Protein AF-A0A6P0ISU3-F1 (afdb_monomer_lite)

Secondary structure (DSSP, 8-state):
-PPPPPPPPTT---TTSS-SSPEEEE----EEEEETTEEEEEESS-EEEE-TTS--EEE-

Radius of gyration: 14.33 Å; chains: 1; bounding box: 34×25×32 Å

Structure (mmCIF, N/CA/C/O backbone):
data_AF-A0A6P0ISU3-F1
#
_entry.id   AF-A0A6P0ISU3-F1
#
loop_
_atom_site.group_PDB
_atom_site.id
_atom_site.type_symbol
_atom_site.label_atom_id
_atom_site.label_alt_id
_atom_site.label_comp_id
_atom_site.label_asym_id
_atom_site.label_entity_id
_atom_site.label_seq_id
_atom_site.pdbx_PDB_ins_code
_atom_site.Cartn_x
_atom_site.Cartn_y
_atom_site.Cartn_z
_atom_site.occupancy
_atom_site.B_iso_or_equiv
_atom_site.auth_seq_id
_atom_site.auth_comp_id
_atom_site.auth_asym_id
_atom_site.auth_atom_id
_atom_site.pdbx_PDB_model_num
ATOM 1 N N . MET A 1 1 ? 22.427 -12.709 -7.663 1.00 75.19 1 MET A N 1
ATOM 2 C CA . MET A 1 1 ? 21.462 -13.296 -8.622 1.00 75.19 1 MET A CA 1
ATOM 3 C C . MET A 1 1 ? 20.223 -12.420 -8.667 1.00 75.19 1 MET A C 1
ATOM 5 O O . MET A 1 1 ? 19.818 -11.945 -7.613 1.00 75.19 1 MET A O 1
ATOM 9 N N . ARG A 1 2 ? 19.638 -12.178 -9.848 1.00 79.19 2 ARG A N 1
ATOM 10 C CA . ARG A 1 2 ? 18.289 -11.595 -9.925 1.00 79.19 2 ARG A CA 1
ATOM 11 C C . ARG A 1 2 ? 17.278 -12.706 -9.606 1.00 79.19 2 ARG A C 1
ATOM 13 O O . ARG A 1 2 ? 17.444 -13.801 -10.143 1.00 79.19 2 ARG A O 1
ATOM 20 N N . PRO A 1 3 ? 16.292 -12.476 -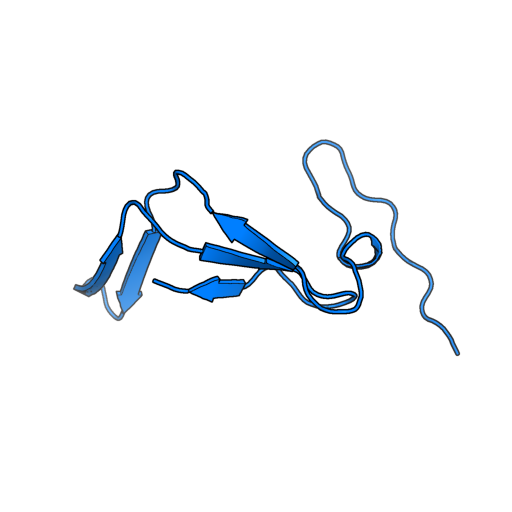8.727 1.00 86.12 3 PRO A N 1
ATOM 21 C CA . PRO A 1 3 ? 15.252 -13.465 -8.467 1.00 86.12 3 PRO A CA 1
ATOM 22 C C . PRO A 1 3 ? 14.431 -13.713 -9.737 1.00 86.12 3 PRO A C 1
ATOM 24 O O . PRO A 1 3 ? 14.256 -12.807 -10.550 1.00 86.12 3 PRO A O 1
ATOM 27 N N . THR A 1 4 ? 13.939 -14.941 -9.901 1.00 92.19 4 THR A N 1
ATOM 28 C CA . THR A 1 4 ? 13.006 -15.290 -10.980 1.00 92.19 4 THR A CA 1
ATOM 29 C C . THR A 1 4 ? 11.580 -15.092 -10.461 1.00 92.19 4 THR A C 1
ATOM 31 O O . THR A 1 4 ? 11.211 -15.762 -9.494 1.00 92.19 4 THR A O 1
ATOM 34 N N . PRO A 1 5 ? 10.785 -14.172 -11.036 1.00 92.31 5 PRO A N 1
ATOM 35 C CA . PRO A 1 5 ? 9.395 -13.973 -10.641 1.00 92.31 5 PRO A CA 1
ATOM 36 C C . PRO A 1 5 ? 8.555 -15.237 -10.822 1.00 92.31 5 PRO A C 1
ATOM 38 O O . PRO A 1 5 ? 8.672 -15.932 -11.830 1.00 92.31 5 PRO A O 1
ATOM 41 N N . ILE A 1 6 ? 7.668 -15.505 -9.865 1.00 93.88 6 ILE A N 1
ATOM 42 C CA . ILE A 1 6 ? 6.621 -16.517 -10.027 1.00 93.88 6 ILE A CA 1
ATOM 43 C C . ILE A 1 6 ? 5.507 -15.890 -10.882 1.00 93.88 6 ILE A C 1
ATOM 45 O O . ILE A 1 6 ? 5.079 -14.779 -10.556 1.00 93.88 6 ILE A O 1
ATOM 49 N N . PRO A 1 7 ? 5.015 -16.561 -11.942 1.00 95.06 7 PRO A N 1
ATOM 50 C CA . PRO A 1 7 ? 3.891 -16.057 -12.726 1.00 95.06 7 PRO A CA 1
ATOM 51 C C . PRO A 1 7 ? 2.643 -15.828 -11.852 1.00 95.06 7 PRO A C 1
ATOM 53 O O . PRO A 1 7 ? 2.281 -16.724 -11.079 1.00 95.06 7 PRO A O 1
ATOM 56 N N . PRO A 1 8 ? 1.969 -14.666 -11.951 1.00 95.81 8 PRO A N 1
ATOM 57 C CA . PRO A 1 8 ? 0.756 -14.410 -11.184 1.00 95.81 8 PRO A CA 1
ATOM 58 C C . PRO A 1 8 ? -0.392 -15.313 -11.656 1.00 95.81 8 PRO A C 1
ATOM 60 O O . PRO A 1 8 ? -0.544 -15.594 -12.846 1.00 95.81 8 PRO A O 1
ATOM 63 N N . LYS A 1 9 ? -1.227 -15.762 -10.715 1.00 97.31 9 LYS A N 1
ATOM 64 C CA . LYS A 1 9 ? -2.493 -16.449 -11.023 1.00 97.31 9 LYS A CA 1
ATOM 65 C C . LYS A 1 9 ? -3.563 -15.433 -11.457 1.00 97.31 9 LYS A C 1
ATOM 67 O O . LYS A 1 9 ? -3.403 -14.240 -11.195 1.00 97.31 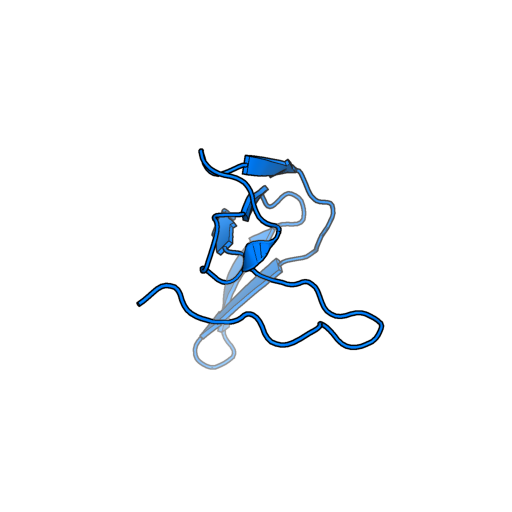9 LYS A O 1
ATOM 72 N N . PRO A 1 10 ? -4.687 -15.871 -12.058 1.00 97.44 10 PRO A N 1
ATOM 73 C CA . PRO A 1 10 ? -5.806 -14.978 -12.353 1.00 97.44 10 PRO A CA 1
ATOM 74 C C . PRO A 1 10 ? -6.228 -14.154 -11.127 1.00 97.44 10 PRO A C 1
ATOM 76 O O . PRO A 1 10 ? -6.423 -14.701 -10.043 1.00 97.44 10 PRO A O 1
ATOM 79 N N . GLY A 1 11 ? -6.335 -12.834 -11.300 1.00 95.06 11 GLY A N 1
ATOM 80 C CA . GLY A 1 11 ? -6.676 -11.888 -10.231 1.00 95.06 11 GLY A CA 1
ATOM 81 C C . GLY A 1 11 ? -5.524 -11.504 -9.293 1.00 95.06 11 GLY A C 1
ATOM 82 O O . GLY A 1 11 ? -5.730 -10.672 -8.412 1.00 95.06 11 GLY A O 1
ATOM 83 N N . GLN A 1 12 ? -4.326 -12.072 -9.463 1.00 95.62 12 GLN A N 1
ATOM 84 C CA . GLN A 1 12 ? -3.122 -11.632 -8.757 1.00 95.62 12 GLN A CA 1
ATOM 85 C C . GLN A 1 12 ? -2.356 -10.590 -9.571 1.00 95.62 12 GLN A C 1
ATOM 87 O O . GLN A 1 12 ? -2.370 -10.594 -10.800 1.00 95.62 12 GLN A O 1
ATOM 92 N N . GLU A 1 13 ? -1.631 -9.733 -8.862 1.00 94.69 13 GLU A N 1
ATOM 93 C CA . GLU A 1 13 ? -0.665 -8.807 -9.440 1.00 94.69 13 GLU A CA 1
ATOM 94 C C . GLU A 1 13 ? 0.752 -9.263 -9.068 1.00 94.69 13 GLU A C 1
ATOM 96 O O . GLU A 1 13 ? 0.985 -9.729 -7.948 1.00 94.69 13 GLU A O 1
ATOM 101 N N . SER A 1 14 ? 1.711 -9.123 -9.985 1.00 95.19 14 SER A N 1
ATOM 102 C CA . SER A 1 14 ? 3.123 -9.370 -9.691 1.00 95.19 14 SER A CA 1
ATOM 103 C C . SER A 1 14 ? 3.795 -8.084 -9.214 1.00 95.19 14 SER A C 1
ATOM 105 O O . SER A 1 14 ? 3.800 -7.070 -9.906 1.00 95.19 14 SER A O 1
ATOM 107 N N . VAL A 1 15 ? 4.447 -8.142 -8.050 1.00 95.50 15 VAL A N 1
ATOM 108 C CA . VAL A 1 15 ? 5.239 -7.020 -7.508 1.00 95.50 15 VAL A CA 1
ATOM 109 C C . VAL A 1 15 ? 6.431 -6.645 -8.392 1.00 95.50 15 VAL A C 1
ATOM 111 O O . VAL A 1 15 ? 7.022 -5.580 -8.228 1.00 95.50 15 VAL A O 1
ATOM 114 N N . TRP A 1 16 ? 6.819 -7.522 -9.320 1.00 95.19 16 TRP A N 1
ATOM 115 C CA . TRP A 1 16 ? 7.885 -7.257 -10.284 1.00 95.19 16 TRP A CA 1
ATOM 116 C C . TRP A 1 16 ? 7.436 -6.342 -11.428 1.00 95.19 16 TRP A C 1
ATOM 118 O O . TRP A 1 16 ? 8.295 -5.738 -12.064 1.00 95.19 16 TRP A O 1
ATOM 128 N N . ASP A 1 17 ? 6.123 -6.186 -11.629 1.00 95.00 17 ASP A N 1
ATOM 129 C CA . ASP A 1 17 ? 5.543 -5.31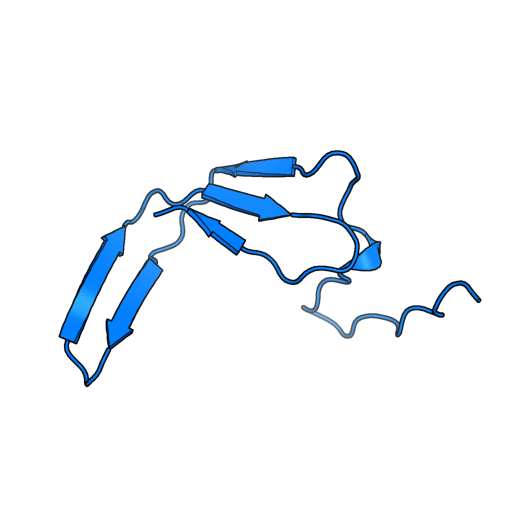3 -12.659 1.00 95.00 17 ASP A CA 1
ATOM 130 C C . ASP A 1 17 ? 5.360 -3.867 -12.160 1.00 95.00 17 ASP A C 1
ATOM 132 O O . ASP A 1 17 ? 5.030 -2.958 -12.926 1.00 95.00 17 ASP A O 1
ATOM 136 N N . TYR A 1 18 ? 5.566 -3.625 -10.862 1.00 96.44 18 TYR A N 1
ATOM 137 C CA . TYR A 1 18 ? 5.523 -2.282 -10.289 1.00 96.44 18 TYR A CA 1
ATOM 138 C C . TYR A 1 18 ? 6.742 -1.461 -10.738 1.00 96.44 18 TYR A C 1
ATOM 140 O O . TYR A 1 18 ? 7.835 -2.018 -10.870 1.00 96.44 18 TYR A O 1
ATOM 148 N N . PRO A 1 19 ? 6.592 -0.144 -10.968 1.00 96.38 19 PRO A N 1
ATOM 149 C CA . PRO A 1 19 ? 7.651 0.675 -11.545 1.00 96.38 19 PRO A CA 1
ATOM 150 C C . PRO A 1 19 ? 8.734 1.057 -10.526 1.00 96.38 19 PRO A C 1
ATOM 152 O O . PRO A 1 19 ? 8.551 0.974 -9.308 1.00 96.38 19 PRO A O 1
ATOM 155 N N . ARG A 1 20 ? 9.855 1.550 -11.065 1.00 94.31 20 ARG A N 1
ATOM 156 C CA . ARG A 1 20 ? 10.827 2.399 -10.364 1.00 94.31 20 ARG A CA 1
ATOM 157 C C . ARG A 1 20 ? 11.077 3.661 -11.202 1.00 94.31 20 ARG A C 1
ATOM 159 O O . ARG A 1 20 ? 11.435 3.504 -12.369 1.00 94.31 20 ARG A O 1
ATOM 166 N N . PRO A 1 21 ? 10.936 4.883 -10.649 1.00 95.75 21 PRO A N 1
ATOM 167 C CA . PRO A 1 21 ? 10.567 5.197 -9.262 1.00 95.75 21 PRO A CA 1
ATOM 168 C C . PRO A 1 21 ? 9.144 4.738 -8.900 1.00 95.75 21 PRO A C 1
ATOM 170 O O . PRO A 1 21 ? 8.353 4.405 -9.784 1.00 95.75 21 PRO A O 1
ATOM 173 N N . ALA A 1 22 ? 8.847 4.676 -7.597 1.00 97.00 22 ALA A N 1
ATOM 174 C CA . ALA A 1 22 ? 7.545 4.241 -7.097 1.00 97.00 22 ALA A CA 1
ATOM 175 C C . ALA A 1 22 ? 6.405 5.104 -7.666 1.00 97.00 22 ALA A C 1
ATOM 177 O O . ALA A 1 22 ? 6.543 6.324 -7.805 1.00 97.00 22 ALA A O 1
ATOM 178 N N . ARG A 1 23 ? 5.266 4.476 -7.974 1.00 97.38 23 ARG A N 1
ATOM 179 C CA . ARG A 1 23 ? 4.075 5.156 -8.502 1.00 97.38 23 ARG A CA 1
ATOM 180 C C . ARG A 1 23 ? 3.044 5.369 -7.406 1.00 97.38 23 ARG A C 1
ATOM 182 O O . ARG A 1 23 ? 2.746 4.453 -6.644 1.00 97.38 23 ARG A O 1
ATOM 189 N N . TRP A 1 24 ? 2.488 6.574 -7.380 1.00 97.31 24 TRP A N 1
ATOM 190 C CA . TRP A 1 24 ? 1.371 6.960 -6.527 1.00 97.31 24 TRP A CA 1
ATOM 191 C C . TRP A 1 24 ? 0.068 6.893 -7.317 1.00 97.31 24 TRP A C 1
ATOM 193 O O . TRP A 1 24 ? -0.007 7.414 -8.430 1.00 97.31 24 TRP A O 1
ATOM 203 N N . GLU A 1 25 ? -0.952 6.272 -6.737 1.00 97.50 25 GLU A N 1
ATOM 204 C CA . GLU A 1 25 ? -2.271 6.110 -7.346 1.00 97.50 25 GLU A CA 1
ATOM 205 C C . GLU A 1 25 ? -3.358 6.539 -6.356 1.00 97.50 25 GLU A C 1
ATOM 207 O O . GLU A 1 25 ? -3.412 6.053 -5.224 1.00 97.50 25 GLU A O 1
ATOM 212 N N . ASP A 1 26 ? -4.247 7.435 -6.783 1.00 97.81 26 ASP A N 1
ATOM 213 C CA . ASP A 1 26 ? -5.517 7.650 -6.092 1.00 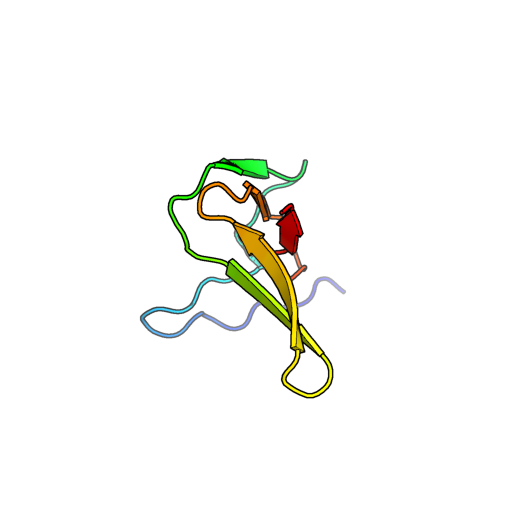97.81 26 ASP A CA 1
ATOM 214 C C . ASP A 1 26 ? -6.433 6.449 -6.336 1.00 97.81 26 ASP A C 1
ATOM 216 O O . ASP A 1 26 ? -6.572 5.983 -7.470 1.00 97.81 26 ASP A O 1
ATOM 220 N N . ILE A 1 27 ? -7.069 5.942 -5.279 1.00 96.88 27 ILE A N 1
ATOM 221 C CA . ILE A 1 27 ? -7.998 4.815 -5.385 1.00 96.88 27 ILE A CA 1
ATOM 222 C C . ILE A 1 27 ? -9.286 5.104 -4.613 1.00 96.88 27 ILE A C 1
ATOM 224 O O . ILE A 1 27 ? -9.278 5.729 -3.556 1.00 96.88 27 ILE A O 1
ATOM 228 N N . ASN A 1 28 ? -10.394 4.543 -5.092 1.00 95.81 28 ASN A N 1
ATOM 229 C CA . ASN A 1 28 ? -11.687 4.605 -4.413 1.00 95.81 28 ASN A CA 1
ATOM 230 C C . ASN A 1 28 ? -11.926 3.314 -3.621 1.00 95.81 28 ASN A C 1
ATOM 232 O O . ASN A 1 28 ? -12.804 2.517 -3.953 1.00 95.81 28 ASN A O 1
ATOM 236 N N . LYS A 1 29 ? -11.094 3.072 -2.602 1.00 95.50 29 LYS A N 1
ATOM 237 C CA . LYS A 1 29 ? -11.265 1.952 -1.664 1.00 95.50 29 LYS A CA 1
ATOM 238 C C . LYS A 1 29 ? -11.589 2.476 -0.272 1.00 95.50 29 LYS A C 1
ATOM 240 O O . LYS A 1 29 ? -11.051 3.490 0.157 1.00 95.50 29 LYS A O 1
ATOM 245 N N . HIS A 1 30 ? -12.434 1.741 0.441 1.00 97.88 30 HIS A N 1
ATOM 246 C CA . HIS A 1 30 ? -12.674 1.953 1.863 1.00 97.88 30 HIS A CA 1
ATOM 247 C C . HIS A 1 30 ? -11.632 1.178 2.668 1.00 97.88 30 HIS A C 1
ATOM 249 O O . HIS A 1 30 ? -11.620 -0.052 2.631 1.00 97.88 30 HIS A O 1
ATOM 255 N N . ILE A 1 31 ? -10.730 1.887 3.347 1.00 97.94 31 ILE A N 1
ATOM 256 C CA . ILE A 1 31 ? -9.653 1.281 4.138 1.00 97.94 31 ILE A CA 1
ATOM 257 C C . ILE A 1 31 ? -9.869 1.590 5.614 1.00 97.94 31 ILE A C 1
ATOM 259 O O . ILE A 1 31 ? -10.161 2.729 5.974 1.00 97.94 31 ILE A O 1
ATOM 263 N N . LYS A 1 32 ? -9.686 0.565 6.455 1.00 98.31 32 LYS A N 1
ATOM 264 C CA . LYS A 1 32 ? -9.698 0.657 7.918 1.00 98.31 32 LYS A CA 1
ATOM 265 C C . LYS A 1 32 ? -8.414 0.065 8.483 1.00 98.31 32 LYS A C 1
ATOM 267 O O . LYS A 1 32 ? -8.033 -1.044 8.109 1.00 98.31 32 LYS A O 1
ATOM 272 N N . VAL A 1 33 ? -7.793 0.774 9.419 1.00 98.06 33 VAL A N 1
ATOM 273 C CA . VAL A 1 33 ? -6.738 0.229 10.280 1.00 98.06 33 VAL A CA 1
ATOM 274 C C . VAL A 1 33 ? -7.385 -0.178 11.592 1.00 98.06 33 VAL A C 1
ATOM 276 O O . VAL A 1 33 ? -7.922 0.665 12.306 1.00 98.06 33 VAL A O 1
ATOM 279 N N . ILE A 1 34 ? -7.364 -1.477 11.884 1.00 98.50 34 ILE A N 1
ATOM 280 C CA . ILE A 1 34 ? -8.037 -2.067 13.042 1.00 98.50 34 ILE A CA 1
ATOM 281 C C . ILE A 1 34 ? -6.987 -2.700 13.950 1.00 98.50 34 ILE A C 1
ATOM 283 O O . ILE A 1 34 ? -6.192 -3.523 13.496 1.00 98.50 34 ILE A O 1
ATOM 287 N N . PHE A 1 35 ? -7.013 -2.352 15.233 1.00 98.44 35 PHE A N 1
ATOM 288 C CA . PHE A 1 35 ? -6.174 -2.957 16.265 1.00 98.44 35 PHE A CA 1
ATOM 289 C C . PHE A 1 35 ? -7.038 -3.333 17.469 1.00 98.44 35 PHE A C 1
ATOM 291 O O . PHE A 1 35 ? -7.792 -2.503 17.970 1.00 98.44 35 PHE A O 1
ATOM 298 N N . ASN A 1 36 ? -6.974 -4.592 17.915 1.00 98.06 36 ASN A N 1
ATOM 299 C CA . ASN A 1 36 ? -7.834 -5.130 18.982 1.00 98.06 36 ASN A CA 1
ATOM 300 C C . ASN A 1 36 ? -9.340 -4.842 18.784 1.00 98.06 36 ASN A C 1
ATOM 302 O O . ASN A 1 36 ? -10.056 -4.528 19.729 1.00 98.06 36 ASN A O 1
ATOM 306 N N . GLY A 1 37 ? -9.829 -4.920 17.541 1.00 98.06 37 GLY A N 1
ATOM 307 C CA . GLY A 1 37 ? -11.233 -4.644 17.207 1.00 98.06 37 GLY A CA 1
ATOM 308 C C . GLY A 1 37 ? -11.616 -3.158 17.196 1.00 98.06 37 GLY A C 1
ATOM 309 O O . GLY A 1 37 ? -12.750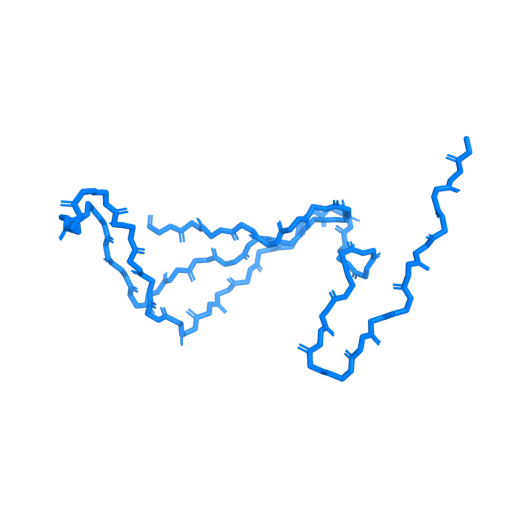 -2.832 16.855 1.00 98.06 37 GLY A O 1
ATOM 310 N N . ILE A 1 38 ? -10.684 -2.255 17.513 1.00 98.50 38 ILE A N 1
ATOM 311 C CA . ILE A 1 38 ? -10.886 -0.805 17.493 1.00 98.50 38 ILE A CA 1
ATOM 312 C C . ILE A 1 38 ? -10.373 -0.251 16.162 1.00 98.50 38 ILE A C 1
ATOM 314 O O . ILE A 1 38 ? -9.249 -0.541 15.750 1.00 98.50 38 ILE A O 1
ATOM 318 N N . VAL A 1 39 ? -11.190 0.561 15.490 1.00 98.50 39 VAL A N 1
ATOM 319 C CA . VAL A 1 39 ? -10.775 1.298 14.289 1.00 98.50 39 VAL A CA 1
ATOM 320 C C . VAL A 1 39 ? -9.913 2.485 14.718 1.00 98.50 39 VAL A C 1
ATOM 322 O O . VAL A 1 39 ? -10.403 3.398 15.376 1.00 98.50 39 VAL A O 1
ATOM 325 N N . LEU A 1 40 ? -8.633 2.467 14.349 1.00 98.31 40 LEU A N 1
ATOM 326 C CA . LEU A 1 40 ? -7.679 3.543 14.635 1.00 98.31 40 LEU A CA 1
ATOM 327 C C . LEU A 1 40 ? -7.679 4.630 13.551 1.00 98.31 40 LEU A C 1
ATOM 329 O O . LEU A 1 40 ? -7.436 5.794 13.851 1.00 98.31 40 LEU A O 1
ATOM 333 N N . ALA A 1 41 ? -7.938 4.250 12.297 1.00 98.31 41 ALA A N 1
ATOM 334 C CA . ALA A 1 41 ? -8.036 5.159 11.157 1.00 98.31 41 ALA A CA 1
ATOM 335 C C . ALA A 1 41 ? -8.945 4.566 10.072 1.00 98.31 41 ALA A C 1
ATOM 337 O O . ALA A 1 41 ? -8.976 3.347 9.876 1.00 98.31 41 ALA A O 1
ATOM 338 N N . GLU A 1 42 ? -9.674 5.424 9.359 1.00 98.38 42 GLU A N 1
ATOM 339 C CA . GLU A 1 42 ? -10.630 5.040 8.321 1.00 98.38 42 GLU A CA 1
ATOM 340 C C . GLU A 1 42 ? -10.694 6.113 7.229 1.00 98.38 42 GLU A C 1
ATOM 342 O O . GLU A 1 42 ? -10.810 7.300 7.528 1.00 98.38 42 GLU A O 1
ATOM 347 N N . THR A 1 43 ? -10.627 5.708 5.959 1.00 98.06 43 THR A N 1
ATOM 348 C CA . THR A 1 43 ? -10.730 6.634 4.821 1.00 98.06 43 THR A CA 1
ATOM 349 C C . THR A 1 43 ? -11.386 5.981 3.607 1.00 98.06 43 THR A C 1
ATOM 351 O O . THR A 1 43 ? -11.283 4.772 3.389 1.00 98.06 43 THR A O 1
ATOM 354 N N . HIS A 1 44 ? -12.037 6.807 2.787 1.00 98.06 44 HIS A N 1
ATOM 355 C CA . HIS A 1 44 ? -12.547 6.446 1.458 1.00 98.06 44 HIS A CA 1
ATOM 356 C C . HIS A 1 44 ? -11.692 7.013 0.316 1.00 98.06 44 HIS A C 1
ATOM 358 O O . HIS A 1 44 ? -12.014 6.797 -0.852 1.00 98.06 44 HIS A O 1
ATOM 364 N N . ARG A 1 45 ? -10.633 7.771 0.637 1.00 97.31 45 ARG A N 1
ATOM 365 C CA . ARG A 1 45 ? -9.757 8.433 -0.344 1.00 97.31 45 ARG A CA 1
ATOM 366 C C . ARG A 1 45 ? -8.275 8.129 -0.079 1.00 97.31 45 ARG A C 1
ATOM 368 O O . ARG A 1 45 ? -7.485 9.065 0.044 1.00 97.31 45 ARG A O 1
ATOM 375 N N . PRO A 1 46 ? -7.889 6.849 0.076 1.00 98.19 46 PRO A N 1
ATOM 376 C CA . PRO A 1 46 ? -6.499 6.499 0.308 1.00 98.19 46 PRO A CA 1
ATOM 377 C C . PRO A 1 46 ? -5.665 6.666 -0.967 1.00 98.19 46 PRO A C 1
ATOM 379 O O . PRO A 1 46 ? -6.186 6.642 -2.087 1.00 98.19 46 PRO A O 1
ATOM 382 N N . LYS A 1 47 ? -4.346 6.744 -0.795 1.00 97.88 47 LYS A N 1
ATOM 383 C CA . LYS A 1 47 ? -3.383 6.635 -1.896 1.00 97.88 47 LYS A CA 1
ATOM 384 C C . LYS A 1 47 ? -2.684 5.284 -1.841 1.00 97.88 47 LYS A C 1
ATOM 386 O O . LYS A 1 47 ? -2.176 4.895 -0.792 1.00 97.88 47 LYS A O 1
ATOM 391 N N . ARG A 1 48 ? -2.647 4.568 -2.962 1.00 97.81 48 ARG A N 1
ATOM 392 C CA . ARG A 1 48 ? -1.876 3.331 -3.141 1.00 97.81 48 ARG A CA 1
ATOM 393 C C . ARG A 1 48 ? -0.490 3.682 -3.672 1.00 97.81 48 ARG A C 1
ATOM 395 O O . ARG A 1 48 ? -0.383 4.449 -4.627 1.00 97.81 48 ARG A O 1
ATOM 402 N N . VAL A 1 49 ? 0.555 3.105 -3.089 1.00 97.88 49 VAL A N 1
ATOM 403 C CA . VAL A 1 49 ? 1.935 3.249 -3.566 1.00 97.88 49 VAL A CA 1
ATOM 404 C C . VAL A 1 49 ? 2.468 1.891 -4.004 1.00 97.88 49 VAL A C 1
ATOM 406 O O . VAL A 1 49 ? 2.326 0.889 -3.299 1.00 97.88 49 VAL A O 1
ATOM 409 N N . LEU A 1 50 ? 3.038 1.866 -5.208 1.00 98.00 50 LEU A N 1
ATOM 410 C CA . LEU A 1 50 ? 3.534 0.669 -5.879 1.00 98.00 50 LEU A CA 1
ATOM 411 C C . LEU A 1 50 ? 5.016 0.822 -6.199 1.00 98.00 50 LEU A C 1
ATOM 413 O O . LEU A 1 50 ? 5.406 1.728 -6.938 1.00 98.00 50 LEU A O 1
ATOM 417 N N . GLU A 1 51 ? 5.827 -0.095 -5.684 1.00 97.38 51 GLU A N 1
ATOM 418 C CA . GLU A 1 51 ? 7.270 -0.125 -5.896 1.00 97.38 51 GLU A CA 1
ATOM 419 C C . GLU A 1 51 ? 7.724 -1.549 -6.217 1.00 97.38 51 GLU A C 1
ATOM 421 O O . GLU A 1 51 ? 7.288 -2.502 -5.567 1.00 97.38 51 GLU A O 1
ATOM 426 N N . THR A 1 52 ? 8.610 -1.702 -7.212 1.00 95.19 52 THR A N 1
ATOM 427 C CA . THR A 1 52 ? 9.124 -3.022 -7.614 1.00 95.19 52 THR A CA 1
ATOM 428 C C . THR A 1 52 ? 9.567 -3.832 -6.398 1.00 95.19 52 THR A C 1
ATOM 430 O O . THR A 1 52 ? 10.329 -3.336 -5.564 1.00 95.19 52 THR A O 1
ATOM 433 N N . SER A 1 53 ? 9.167 -5.104 -6.362 1.00 93.69 53 SER A N 1
ATOM 434 C CA . SER A 1 53 ? 9.483 -6.112 -5.337 1.00 93.69 53 SER A CA 1
ATOM 435 C C . SER A 1 53 ? 8.840 -5.932 -3.955 1.00 93.69 53 SER A C 1
ATOM 437 O O . SER A 1 53 ? 9.035 -6.799 -3.105 1.00 93.69 53 SER A O 1
ATOM 439 N N . HIS A 1 54 ? 8.028 -4.893 -3.739 1.00 93.06 54 HIS A N 1
ATOM 440 C CA . HIS A 1 54 ? 7.302 -4.683 -2.483 1.00 93.06 54 HIS A CA 1
ATOM 441 C C . HIS A 1 54 ? 5.788 -4.878 -2.673 1.00 93.06 54 HIS A C 1
ATOM 443 O O . HIS A 1 54 ? 5.252 -4.533 -3.730 1.00 93.06 54 HIS A O 1
ATOM 449 N N . PRO A 1 55 ? 5.064 -5.417 -1.672 1.00 94.75 55 PRO A N 1
ATOM 450 C CA . PRO A 1 55 ? 3.605 -5.382 -1.669 1.00 94.75 55 PRO A CA 1
ATOM 451 C C . PRO A 1 55 ? 3.081 -3.937 -1.744 1.00 94.75 55 PRO A C 1
ATOM 453 O O . PRO A 1 55 ? 3.754 -3.027 -1.256 1.00 94.75 55 PRO A O 1
ATOM 456 N N . PRO A 1 56 ? 1.872 -3.709 -2.287 1.00 95.75 56 PRO A N 1
ATOM 457 C CA . PRO A 1 56 ? 1.245 -2.391 -2.264 1.00 95.75 56 PRO A CA 1
ATOM 458 C C . PRO A 1 56 ? 1.140 -1.829 -0.847 1.00 95.75 56 PRO A C 1
ATOM 460 O O . PRO A 1 56 ? 0.650 -2.512 0.055 1.00 95.75 56 PRO A O 1
ATOM 463 N N . THR A 1 57 ? 1.521 -0.567 -0.674 1.00 96.94 57 THR A N 1
ATOM 464 C CA . THR A 1 57 ? 1.303 0.176 0.572 1.00 96.94 57 THR A CA 1
ATOM 465 C C . THR A 1 57 ? 0.194 1.204 0.381 1.00 96.94 57 THR A C 1
ATOM 467 O O . THR A 1 57 ? -0.090 1.637 -0.740 1.00 96.94 57 THR A O 1
ATOM 470 N N . TYR A 1 58 ? -0.481 1.566 1.472 1.00 97.31 58 TYR A N 1
ATOM 471 C CA . TYR A 1 58 ? -1.583 2.521 1.452 1.00 97.31 58 TYR A CA 1
ATOM 472 C C . TYR A 1 58 ? -1.308 3.653 2.433 1.00 97.31 58 TYR A C 1
ATOM 474 O O . TYR A 1 58 ? -1.015 3.407 3.601 1.00 97.31 58 TYR A O 1
ATOM 482 N N . TYR A 1 59 ? -1.433 4.880 1.944 1.00 96.94 59 TYR A N 1
ATOM 483 C CA . TYR A 1 59 ? -1.452 6.092 2.748 1.00 96.94 59 TYR A CA 1
ATOM 484 C C . TYR A 1 59 ? -2.908 6.476 2.979 1.00 96.94 59 TYR A C 1
ATOM 486 O O . TYR A 1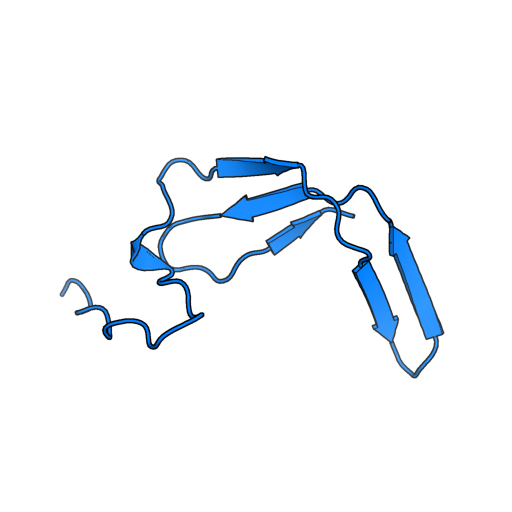 59 ? -3.695 6.519 2.024 1.00 96.94 59 TYR A O 1
ATOM 494 N N . ILE A 1 60 ? -3.258 6.712 4.240 1.00 95.62 60 ILE A N 1
ATOM 495 C CA . ILE A 1 60 ? -4.623 6.978 4.699 1.00 95.62 60 ILE A CA 1
ATOM 496 C C . ILE A 1 60 ? -4.691 8.232 5.552 1.00 95.62 60 ILE A C 1
ATOM 498 O O . ILE A 1 60 ? -3.659 8.560 6.180 1.00 95.62 60 ILE A O 1
#

Foldseek 3Di:
DDDDWDDDDVPDDTLQPADPVKDKDWDQDWDFDADPNDTPDIDRTWIWIHDRPDDIDIHD

pLDDT: mean 95.76, std 4.05, range [75.19, 98.5]

Sequence (60 aa):
MRPTPIPPKPGQESVWDYPRPARWEDINKHIKVIFNGIVLAETHRPKRVLETSHPPTYYI